Protein AF-A0A433TPJ7-F1 (afdb_monomer_lite)

pLDDT: mean 84.28, std 15.69, range [38.56, 98.12]

Secondary structure (DSSP, 8-state):
---PPPEEEEEETTEEEEEE-TT----S-S--EEEEGGGEEEEEE-SSSTTEEEEEEEE---TT-S--EEEEEEEE-SSHHHHHHHHHHHHHHHHHHHHHHHHTT---TT----S-HHHHHHHHGGG-

InterPro domains:
  IPR011993 PH-lik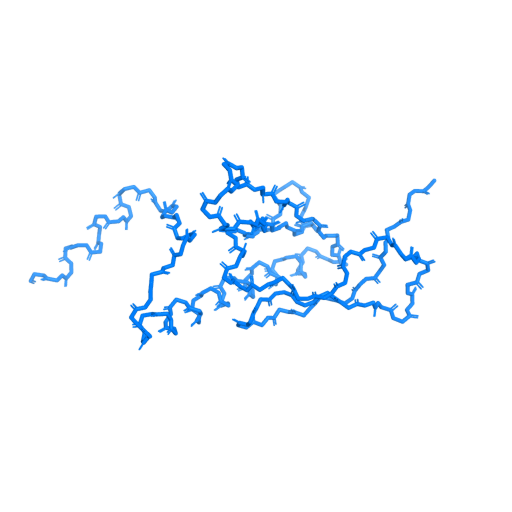e domain superfamily [G3DSA:2.30.29.30] (1-104)

Sequence (128 aa):
QIQLPLLYVVMSPKGIDLREHKRNKIKDSAPLGMMPIDFISYGVQDIKFWRVFTCIVVQNMSSQSRTRTAVCHAFLCDSAHNGRKMALSLGAAFGIYSKKLEASGRENNFRVELRPPDELADEIELDV

Structure (mmCIF, N/CA/C/O backbone):
data_AF-A0A433TPJ7-F1
#
_entry.id   AF-A0A433TPJ7-F1
#
loop_
_atom_site.group_PDB
_atom_site.id
_atom_site.type_symbol
_atom_site.label_atom_id
_atom_site.label_alt_id
_atom_site.label_comp_id
_atom_site.label_asym_id
_atom_site.label_entity_id
_atom_site.label_seq_id
_atom_site.pdbx_PDB_ins_code
_atom_site.Cartn_x
_atom_site.Cartn_y
_atom_site.Cartn_z
_atom_site.occupancy
_atom_site.B_iso_or_equiv
_atom_site.auth_seq_id
_atom_site.auth_comp_id
_atom_site.auth_asym_id
_atom_site.auth_atom_id
_atom_site.pdbx_PDB_model_num
ATOM 1 N N . GLN A 1 1 ? 25.239 -5.480 -11.883 1.00 68.50 1 GLN A N 1
ATOM 2 C CA . GLN A 1 1 ? 23.841 -5.092 -12.178 1.00 68.50 1 GLN A CA 1
ATOM 3 C C . GLN A 1 1 ? 22.960 -5.681 -11.085 1.00 68.50 1 GLN A C 1
ATOM 5 O O . GLN A 1 1 ? 23.046 -6.881 -10.868 1.00 68.50 1 GLN A O 1
ATOM 10 N N . ILE A 1 2 ? 22.193 -4.863 -10.358 1.00 81.38 2 ILE A N 1
ATOM 11 C CA . ILE A 1 2 ? 21.279 -5.346 -9.308 1.00 81.38 2 ILE A CA 1
ATOM 12 C C . ILE A 1 2 ? 19.950 -5.709 -9.978 1.00 81.38 2 ILE A C 1
ATOM 14 O O . ILE A 1 2 ? 19.411 -4.903 -10.735 1.00 81.38 2 ILE A O 1
ATOM 18 N N . GLN A 1 3 ? 19.447 -6.921 -9.740 1.00 87.69 3 GLN A N 1
ATOM 19 C CA . GLN A 1 3 ? 18.126 -7.362 -10.198 1.00 87.69 3 GLN A CA 1
ATOM 20 C C . GLN A 1 3 ? 17.193 -7.465 -8.992 1.00 87.69 3 GLN A C 1
ATOM 22 O O . GLN A 1 3 ? 17.560 -8.056 -7.981 1.00 87.69 3 GLN A O 1
ATOM 27 N N . LEU A 1 4 ? 16.002 -6.878 -9.104 1.00 90.56 4 LEU A N 1
ATOM 28 C CA . LEU A 1 4 ? 14.965 -6.955 -8.076 1.00 90.56 4 LEU A CA 1
ATOM 29 C C . LEU A 1 4 ? 13.975 -8.082 -8.411 1.00 90.56 4 LEU A C 1
ATOM 31 O O . LEU A 1 4 ? 13.729 -8.327 -9.599 1.00 90.56 4 LEU A O 1
ATOM 35 N N . PRO A 1 5 ? 13.389 -8.752 -7.403 1.00 93.75 5 PRO A N 1
ATOM 36 C CA . PRO A 1 5 ? 12.313 -9.707 -7.631 1.00 93.75 5 PRO A CA 1
ATOM 37 C C . PRO A 1 5 ? 11.099 -9.021 -8.257 1.00 93.75 5 PRO A C 1
ATOM 39 O O . PRO A 1 5 ? 10.674 -7.950 -7.824 1.00 93.75 5 PRO A O 1
ATOM 42 N N . LEU A 1 6 ? 10.525 -9.659 -9.276 1.00 94.69 6 LEU A N 1
ATOM 43 C CA . LEU A 1 6 ? 9.306 -9.184 -9.921 1.00 94.69 6 LEU A CA 1
ATOM 44 C C . LEU A 1 6 ? 8.090 -9.778 -9.206 1.00 94.69 6 LEU A C 1
ATOM 46 O O . LEU A 1 6 ? 7.954 -10.998 -9.115 1.00 94.69 6 LEU A O 1
ATOM 50 N N . LEU A 1 7 ? 7.192 -8.918 -8.732 1.00 95.25 7 LEU A N 1
ATOM 51 C CA . LEU A 1 7 ? 6.049 -9.303 -7.904 1.00 95.25 7 LEU A CA 1
ATOM 52 C C . LEU A 1 7 ? 4.741 -8.757 -8.479 1.00 95.25 7 LEU A C 1
ATOM 54 O O . LEU A 1 7 ? 4.715 -7.697 -9.102 1.00 95.25 7 LEU A O 1
ATOM 58 N N . TYR A 1 8 ? 3.644 -9.463 -8.221 1.00 95.25 8 TYR A N 1
ATOM 59 C CA . TYR A 1 8 ? 2.306 -8.884 -8.259 1.00 95.25 8 TYR A CA 1
ATOM 60 C C . TYR A 1 8 ? 1.973 -8.320 -6.881 1.00 95.25 8 TYR A C 1
ATOM 62 O O . TYR A 1 8 ? 2.133 -9.007 -5.873 1.00 95.25 8 TYR A O 1
ATOM 70 N N . VAL A 1 9 ? 1.461 -7.092 -6.847 1.00 95.56 9 VAL A N 1
ATOM 71 C CA . VAL A 1 9 ? 0.970 -6.463 -5.619 1.00 95.56 9 VAL A CA 1
ATOM 72 C C . VAL A 1 9 ? -0.533 -6.262 -5.748 1.00 95.56 9 VAL A C 1
ATOM 74 O O . VAL A 1 9 ? -0.995 -5.585 -6.668 1.00 95.56 9 VAL A O 1
ATOM 77 N N . VAL A 1 10 ? -1.299 -6.852 -4.835 1.00 96.38 10 VAL A N 1
ATOM 78 C CA . VAL A 1 10 ? -2.758 -6.732 -4.799 1.00 96.38 10 VAL A CA 1
ATOM 79 C C . VAL A 1 10 ? -3.159 -5.904 -3.583 1.00 96.38 10 VAL A C 1
ATOM 81 O O . VAL A 1 10 ? -2.926 -6.296 -2.443 1.00 96.38 10 VAL A O 1
ATOM 84 N N . MET A 1 11 ? -3.775 -4.753 -3.840 1.00 95.56 11 MET A N 1
ATOM 85 C CA . MET A 1 11 ? -4.320 -3.859 -2.816 1.00 95.56 11 MET A CA 1
ATOM 86 C C . MET A 1 11 ? -5.778 -4.226 -2.539 1.00 95.56 11 MET A C 1
ATOM 88 O O . MET A 1 11 ? -6.565 -4.389 -3.472 1.00 95.56 11 MET A O 1
ATOM 92 N N . SER A 1 12 ? -6.158 -4.344 -1.269 1.00 96.00 12 SER A N 1
ATOM 93 C CA . SER A 1 12 ? -7.542 -4.613 -0.869 1.00 96.00 12 SER A CA 1
ATOM 94 C C . SER A 1 12 ? -7.843 -4.034 0.518 1.00 96.00 12 SER A C 1
ATOM 96 O O . SER A 1 12 ? -6.911 -3.706 1.249 1.00 96.00 12 SER A O 1
ATOM 98 N N . PRO A 1 13 ? -9.114 -4.001 0.959 1.00 94.19 13 PRO A N 1
ATOM 99 C CA . PRO A 1 13 ? -9.448 -3.637 2.339 1.00 94.19 13 PRO A CA 1
ATOM 100 C C . PRO A 1 13 ? -8.833 -4.556 3.405 1.00 94.19 13 PRO A C 1
ATOM 102 O O . PRO A 1 13 ? -8.885 -4.231 4.583 1.00 94.19 13 PRO A O 1
ATOM 105 N N . LYS A 1 14 ? -8.288 -5.721 3.021 1.00 94.88 14 LYS A N 1
ATOM 106 C CA . LYS A 1 14 ? -7.560 -6.614 3.935 1.00 94.88 14 LYS A CA 1
ATOM 107 C C . LYS A 1 14 ? -6.096 -6.207 4.120 1.00 94.88 14 LYS A C 1
ATOM 109 O O . LYS A 1 14 ? -5.475 -6.689 5.058 1.00 94.88 14 LYS A O 1
ATOM 114 N N . GLY A 1 15 ? -5.555 -5.353 3.249 1.00 95.44 15 GLY A N 1
ATOM 115 C CA . GLY A 1 15 ? -4.149 -4.957 3.235 1.00 95.44 15 GLY A CA 1
ATOM 116 C C . GLY A 1 15 ? -3.501 -5.159 1.867 1.00 95.44 15 GLY A C 1
ATOM 117 O O . GLY A 1 15 ? -4.166 -5.070 0.827 1.00 95.44 15 GLY A O 1
ATOM 118 N N . ILE A 1 16 ? -2.197 -5.433 1.881 1.00 97.31 16 ILE A N 1
ATOM 119 C CA . ILE A 1 16 ? -1.359 -5.593 0.690 1.00 97.31 16 ILE A CA 1
ATOM 120 C C . ILE A 1 16 ? -0.934 -7.057 0.574 1.00 97.31 16 ILE A C 1
ATOM 122 O O . ILE A 1 16 ? -0.245 -7.574 1.445 1.00 97.31 16 ILE A O 1
ATOM 126 N N . ASP A 1 17 ? -1.315 -7.718 -0.513 1.00 97.25 17 ASP A N 1
ATOM 127 C CA . ASP A 1 17 ? -0.948 -9.108 -0.793 1.00 97.25 17 ASP A CA 1
ATOM 128 C C . ASP A 1 17 ? 0.149 -9.161 -1.863 1.00 97.25 17 ASP A C 1
ATOM 130 O O . ASP A 1 17 ? -0.049 -8.711 -2.999 1.00 97.25 17 ASP A O 1
ATOM 134 N N . LEU A 1 18 ? 1.316 -9.683 -1.483 1.00 96.19 18 LEU A N 1
ATOM 135 C CA . LEU A 1 18 ? 2.482 -9.836 -2.346 1.00 96.19 18 LEU A CA 1
ATOM 136 C C . LEU A 1 18 ? 2.543 -11.254 -2.903 1.00 96.19 18 LEU A C 1
ATOM 138 O O . LEU A 1 18 ? 2.667 -12.231 -2.164 1.00 96.19 18 LEU A O 1
ATOM 142 N N . ARG A 1 19 ? 2.507 -11.365 -4.231 1.00 95.06 19 ARG A N 1
ATOM 143 C CA . ARG A 1 19 ? 2.554 -12.646 -4.941 1.00 95.06 19 ARG A CA 1
ATOM 144 C C . ARG A 1 19 ? 3.706 -12.668 -5.925 1.00 95.06 19 ARG A C 1
ATOM 146 O O . ARG A 1 19 ? 4.060 -11.650 -6.517 1.00 95.06 19 ARG A O 1
ATOM 153 N N . GLU A 1 20 ? 4.260 -13.848 -6.151 1.00 93.50 20 GLU A N 1
ATOM 154 C CA . GLU A 1 20 ? 5.315 -14.008 -7.140 1.00 93.50 20 GLU A CA 1
ATOM 155 C C . GLU A 1 20 ? 4.781 -13.786 -8.564 1.00 93.50 20 GLU A C 1
ATOM 157 O O . GLU A 1 20 ? 3.723 -14.293 -8.949 1.00 93.50 20 GLU A O 1
ATOM 162 N N . HIS A 1 21 ? 5.524 -13.022 -9.369 1.00 93.62 21 HIS A N 1
ATOM 163 C CA . HIS A 1 21 ? 5.215 -12.866 -10.783 1.00 93.62 21 HIS A CA 1
ATOM 164 C C . HIS A 1 21 ? 5.731 -14.071 -11.581 1.00 93.62 21 HIS A C 1
ATOM 166 O O . HIS A 1 21 ? 6.873 -14.483 -11.420 1.00 93.62 21 HIS A O 1
ATOM 172 N N . LYS A 1 22 ? 4.967 -14.579 -12.558 1.00 92.94 22 LYS A N 1
ATOM 173 C CA . LYS A 1 22 ? 5.365 -15.750 -13.387 1.00 92.94 22 LYS A CA 1
ATOM 174 C C . LYS A 1 22 ? 6.684 -15.576 -14.156 1.00 92.94 22 LYS A C 1
ATOM 176 O O . LYS A 1 22 ? 7.297 -16.539 -14.593 1.00 92.94 22 LYS A O 1
ATOM 181 N N . ARG A 1 23 ? 7.074 -14.321 -14.380 1.00 93.56 23 ARG A N 1
ATOM 182 C CA . ARG A 1 23 ? 8.313 -13.910 -15.071 1.00 93.56 23 ARG A CA 1
ATOM 183 C C . ARG A 1 23 ? 9.444 -13.549 -14.103 1.00 93.56 23 ARG A C 1
ATOM 185 O O . ARG A 1 23 ? 10.473 -13.050 -14.554 1.00 93.56 23 ARG A O 1
ATOM 192 N N . ASN A 1 24 ? 9.235 -13.732 -12.801 1.00 92.44 24 ASN A N 1
ATOM 193 C CA . ASN A 1 24 ? 10.261 -13.505 -11.803 1.00 92.44 24 ASN A CA 1
ATOM 194 C C . ASN A 1 24 ? 11.427 -14.471 -12.029 1.00 92.44 24 ASN A C 1
ATOM 196 O O . ASN A 1 24 ? 11.228 -15.657 -12.282 1.00 92.44 24 ASN A O 1
ATOM 200 N N . LYS A 1 25 ? 12.648 -13.945 -11.959 1.00 91.12 25 LYS A N 1
ATOM 201 C CA . LYS A 1 25 ? 13.880 -14.735 -12.080 1.00 91.12 25 LYS A CA 1
ATOM 202 C C . LYS A 1 25 ? 14.644 -14.826 -10.760 1.00 91.12 25 LYS A C 1
ATOM 204 O O . LYS A 1 25 ? 15.560 -15.635 -10.662 1.00 91.12 25 LYS A O 1
ATOM 209 N N . ILE A 1 26 ? 14.279 -14.013 -9.765 1.00 90.88 26 ILE A N 1
ATOM 210 C CA . ILE A 1 26 ? 14.975 -13.933 -8.479 1.00 90.88 26 ILE A CA 1
ATOM 211 C C . ILE A 1 26 ? 14.157 -14.675 -7.425 1.00 90.88 26 ILE A C 1
ATOM 213 O O . ILE A 1 26 ? 13.160 -14.153 -6.925 1.00 90.88 26 ILE A O 1
ATOM 217 N N . LYS A 1 27 ? 14.574 -15.897 -7.094 1.00 84.00 27 LYS A N 1
ATOM 218 C CA . LYS A 1 27 ? 13.919 -16.722 -6.068 1.00 84.00 27 LYS A CA 1
ATOM 219 C C . LYS A 1 27 ? 14.324 -16.291 -4.657 1.00 84.00 27 LYS A C 1
ATOM 221 O O . LYS A 1 27 ? 15.355 -15.645 -4.487 1.00 84.00 27 LYS A O 1
ATOM 226 N N . ASP A 1 28 ? 13.476 -16.615 -3.682 1.00 79.19 28 ASP A N 1
ATOM 227 C CA . ASP A 1 28 ? 13.731 -16.522 -2.232 1.00 79.19 28 ASP A CA 1
ATOM 228 C C . ASP A 1 28 ? 14.201 -15.151 -1.708 1.00 79.19 28 ASP A C 1
ATOM 230 O O . ASP A 1 28 ? 14.820 -15.049 -0.653 1.00 79.19 28 ASP A O 1
ATOM 234 N N . SER A 1 29 ? 13.901 -14.075 -2.440 1.00 78.56 29 SER A N 1
ATOM 235 C CA . SER A 1 29 ? 14.385 -12.718 -2.131 1.00 78.56 29 SER A CA 1
ATOM 236 C C . SER A 1 29 ? 13.295 -11.745 -1.685 1.00 78.56 29 SER A C 1
ATOM 238 O O . SER A 1 29 ? 13.607 -10.685 -1.147 1.00 78.56 29 SER A O 1
ATOM 240 N N . ALA A 1 30 ? 12.022 -12.079 -1.912 1.00 80.50 30 ALA A N 1
ATOM 241 C CA . ALA A 1 30 ? 10.893 -11.219 -1.585 1.00 80.50 30 ALA A CA 1
ATOM 242 C C . ALA A 1 30 ? 10.029 -11.836 -0.480 1.00 80.50 30 ALA A C 1
ATOM 244 O O . ALA A 1 30 ? 9.711 -13.025 -0.563 1.00 80.50 30 ALA A O 1
ATOM 245 N N . PRO A 1 31 ? 9.576 -11.042 0.506 1.00 81.75 31 PRO A N 1
ATOM 246 C CA . PRO A 1 31 ? 8.556 -11.490 1.439 1.00 81.75 31 PRO A CA 1
ATOM 247 C C . PRO A 1 31 ? 7.233 -11.642 0.677 1.00 81.75 31 PRO A C 1
ATOM 249 O O . PRO A 1 31 ? 6.626 -10.656 0.267 1.00 81.75 31 PRO A O 1
ATOM 252 N N . LEU A 1 32 ? 6.813 -12.883 0.437 1.00 90.25 32 LEU A N 1
ATOM 253 C CA . LEU A 1 32 ? 5.503 -13.183 -0.139 1.00 90.25 32 LEU A CA 1
ATOM 254 C C . LEU A 1 32 ? 4.445 -13.263 0.963 1.00 90.25 32 LEU A C 1
ATOM 256 O O . LEU A 1 32 ? 4.742 -13.634 2.098 1.00 90.25 32 LEU A O 1
ATOM 260 N N . GLY A 1 33 ? 3.198 -12.969 0.601 1.00 93.75 33 GLY A N 1
ATOM 261 C CA . GLY A 1 33 ? 2.043 -13.088 1.481 1.00 93.75 33 GLY A CA 1
ATOM 262 C C . GLY A 1 33 ? 1.398 -11.756 1.848 1.00 93.75 33 GLY A C 1
ATOM 263 O O . GLY 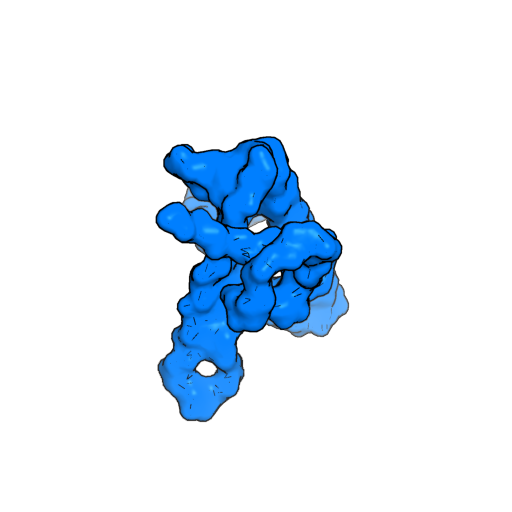A 1 33 ? 1.639 -10.713 1.236 1.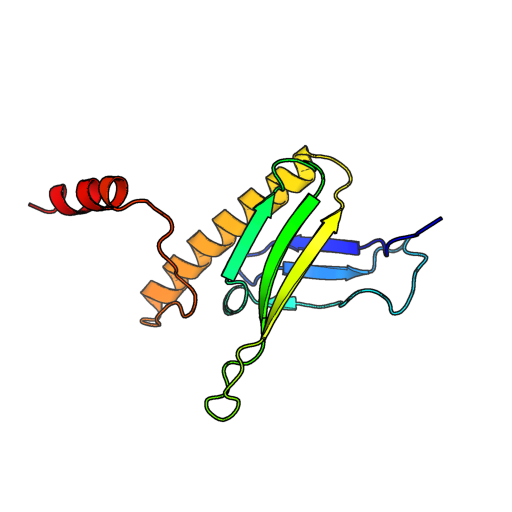00 93.75 33 GLY A O 1
ATOM 264 N N . MET A 1 34 ? 0.521 -11.828 2.847 1.00 94.94 34 MET A N 1
ATOM 265 C CA . MET A 1 34 ? -0.323 -10.718 3.270 1.00 94.94 34 MET A CA 1
ATOM 266 C C . MET A 1 34 ? 0.414 -9.819 4.263 1.00 94.94 34 MET A C 1
ATOM 268 O O . MET A 1 34 ? 0.871 -10.290 5.301 1.00 94.94 34 MET A O 1
ATOM 272 N N . MET A 1 35 ? 0.434 -8.521 3.980 1.00 94.56 35 MET A N 1
ATOM 273 C CA . MET A 1 35 ? 0.661 -7.451 4.949 1.00 94.56 35 MET A CA 1
ATOM 274 C C . MET A 1 35 ? -0.718 -6.920 5.359 1.00 94.56 35 MET A C 1
ATOM 276 O O . MET A 1 35 ? -1.340 -6.194 4.575 1.00 94.56 35 MET A O 1
ATOM 280 N N . PRO A 1 36 ? -1.253 -7.333 6.521 1.00 93.62 36 PRO A N 1
ATOM 281 C CA . PRO A 1 36 ? -2.617 -6.999 6.906 1.00 93.62 36 PRO A CA 1
ATOM 282 C C . PRO A 1 36 ? -2.784 -5.497 7.156 1.00 93.62 36 PRO A C 1
ATOM 284 O O . PRO A 1 36 ? -1.882 -4.849 7.689 1.00 93.62 36 PRO A O 1
ATOM 287 N N . ILE A 1 37 ? -3.937 -4.942 6.775 1.00 93.56 37 ILE A N 1
ATOM 288 C CA . ILE A 1 37 ? -4.209 -3.495 6.852 1.00 93.56 37 ILE A CA 1
ATOM 289 C C . ILE A 1 37 ? -4.054 -2.937 8.269 1.00 93.56 37 ILE A C 1
ATOM 291 O O . ILE A 1 37 ? -3.618 -1.806 8.440 1.00 93.56 37 ILE A O 1
ATOM 295 N N . ASP A 1 38 ? -4.364 -3.748 9.276 1.00 90.69 38 ASP A N 1
ATOM 296 C CA . ASP A 1 38 ? -4.289 -3.402 10.686 1.00 90.69 38 ASP A CA 1
ATOM 297 C C . ASP A 1 38 ? -2.857 -3.303 11.207 1.00 90.69 38 ASP A C 1
ATOM 299 O O . ASP A 1 38 ? -2.685 -2.774 12.292 1.00 90.69 38 ASP A O 1
ATOM 303 N N . PHE A 1 39 ? -1.845 -3.747 10.454 1.00 91.00 39 PHE A N 1
ATOM 304 C CA . PHE A 1 39 ? -0.424 -3.590 10.791 1.00 91.00 39 PHE A CA 1
ATOM 305 C C . PHE A 1 39 ? 0.313 -2.594 9.884 1.00 91.00 39 PHE A C 1
ATOM 307 O O . PHE A 1 39 ? 1.490 -2.312 10.120 1.00 91.00 39 PHE A O 1
ATOM 314 N N . ILE A 1 40 ? -0.342 -2.055 8.852 1.00 92.81 40 ILE A N 1
ATOM 315 C CA . ILE A 1 40 ? 0.239 -1.019 7.993 1.00 92.81 40 ILE A CA 1
ATOM 316 C C . ILE A 1 40 ? -0.052 0.337 8.634 1.00 92.81 40 ILE A C 1
ATOM 318 O O . ILE A 1 40 ? -1.201 0.762 8.694 1.00 92.81 40 ILE A O 1
ATOM 322 N N . SER A 1 41 ? 0.984 1.033 9.094 1.00 91.31 41 SER A N 1
ATOM 323 C CA . SER A 1 41 ? 0.824 2.344 9.734 1.00 91.31 41 SER A CA 1
ATOM 324 C C . SER A 1 41 ? 0.820 3.496 8.735 1.00 91.31 41 SER A C 1
ATOM 326 O O . SER A 1 41 ? 0.217 4.535 8.989 1.00 91.31 41 SER A O 1
ATOM 328 N N . TYR A 1 42 ? 1.502 3.337 7.601 1.00 92.56 42 TYR A N 1
ATOM 329 C CA . TYR A 1 42 ? 1.639 4.401 6.615 1.00 92.56 42 TYR A CA 1
ATOM 330 C C . TYR A 1 42 ? 1.932 3.843 5.226 1.00 92.56 42 TYR A C 1
ATOM 332 O O . TYR A 1 42 ? 2.553 2.786 5.097 1.00 92.56 42 TYR A O 1
ATOM 340 N N . GLY A 1 43 ? 1.555 4.576 4.180 1.00 95.06 43 GLY A N 1
ATOM 341 C CA . GLY A 1 43 ? 2.064 4.316 2.840 1.00 95.06 43 GLY A CA 1
ATOM 342 C C . GLY A 1 43 ? 1.867 5.485 1.887 1.00 95.06 43 GLY A C 1
ATOM 343 O O . GLY A 1 43 ? 0.858 6.184 1.934 1.00 95.06 43 GLY A O 1
ATOM 344 N N . VAL A 1 44 ? 2.864 5.715 1.036 1.00 95.81 44 VAL A N 1
ATOM 345 C CA . VAL A 1 44 ? 2.979 6.927 0.222 1.00 95.81 44 VAL A CA 1
ATOM 346 C C . VAL A 1 44 ? 3.756 6.658 -1.067 1.00 95.81 44 VAL A C 1
ATOM 348 O O . VAL A 1 44 ? 4.547 5.722 -1.163 1.00 95.81 44 VAL A O 1
ATOM 351 N N . GLN A 1 45 ? 3.528 7.488 -2.080 1.00 97.31 45 GLN A N 1
ATOM 352 C CA . GLN A 1 45 ? 4.400 7.576 -3.249 1.00 97.31 45 GLN A CA 1
ATOM 353 C C . GLN A 1 45 ? 5.557 8.531 -2.938 1.00 97.31 45 GLN A C 1
ATOM 355 O O . GLN A 1 45 ? 5.327 9.637 -2.456 1.00 97.31 45 GLN A O 1
ATOM 360 N N . ASP A 1 46 ? 6.789 8.129 -3.230 1.00 96.38 46 ASP A N 1
ATOM 361 C CA . ASP A 1 46 ? 7.963 8.969 -2.996 1.00 96.38 46 ASP A CA 1
ATOM 362 C C . ASP A 1 46 ? 7.932 10.237 -3.875 1.00 96.38 46 ASP A C 1
ATOM 364 O O . ASP A 1 46 ? 7.566 10.183 -5.052 1.00 96.38 46 ASP A O 1
ATOM 368 N N . ILE A 1 47 ? 8.323 11.385 -3.307 1.00 93.56 47 ILE A N 1
ATOM 369 C CA . ILE A 1 47 ? 8.279 12.702 -3.970 1.00 93.56 47 ILE A CA 1
ATOM 370 C C . ILE A 1 47 ? 9.483 12.983 -4.876 1.00 93.56 47 ILE A C 1
ATOM 372 O O . ILE A 1 47 ? 9.420 13.877 -5.717 1.00 93.56 47 ILE A O 1
ATOM 376 N N . LYS A 1 48 ? 10.583 12.245 -4.711 1.00 96.69 48 LYS A N 1
ATOM 377 C CA . LYS A 1 48 ? 11.801 12.363 -5.520 1.00 96.69 48 LYS A CA 1
ATOM 378 C C . LYS A 1 48 ? 11.860 11.259 -6.568 1.00 96.69 48 LYS A C 1
ATOM 380 O O . LYS A 1 48 ? 12.225 11.502 -7.715 1.00 96.69 48 LYS A O 1
ATOM 385 N N . PHE A 1 49 ? 11.474 10.048 -6.186 1.00 96.50 49 PHE A N 1
ATOM 386 C CA . PHE A 1 49 ? 11.440 8.877 -7.045 1.00 96.50 49 PHE A CA 1
ATOM 387 C C . PHE A 1 49 ? 9.995 8.468 -7.305 1.00 96.50 49 PHE A C 1
ATOM 389 O O . PHE A 1 49 ? 9.505 7.501 -6.742 1.00 96.50 49 PHE A O 1
ATOM 396 N N . TRP A 1 50 ? 9.305 9.152 -8.217 1.00 96.25 50 TRP A N 1
ATOM 397 C CA . TRP A 1 50 ? 7.856 8.978 -8.416 1.00 96.25 50 TRP A CA 1
ATOM 398 C C . TRP A 1 50 ? 7.406 7.564 -8.809 1.00 96.25 50 TRP A C 1
ATOM 400 O O . TRP A 1 50 ? 6.221 7.251 -8.746 1.00 96.25 50 TRP A O 1
ATOM 410 N N . ARG A 1 51 ? 8.320 6.687 -9.227 1.00 97.62 51 ARG A N 1
ATOM 411 C CA . ARG A 1 51 ? 8.030 5.265 -9.474 1.00 97.62 51 ARG A CA 1
ATOM 412 C C . ARG A 1 51 ? 8.110 4.403 -8.215 1.00 97.62 51 ARG A C 1
ATOM 414 O O . ARG A 1 51 ? 7.874 3.207 -8.312 1.00 97.62 51 ARG A O 1
ATOM 421 N N . VAL A 1 52 ? 8.472 4.970 -7.072 1.00 98.12 52 VAL A N 1
ATOM 422 C CA . VAL A 1 52 ? 8.623 4.259 -5.808 1.00 98.12 52 VAL A CA 1
ATOM 423 C C . VAL A 1 52 ? 7.391 4.502 -4.950 1.00 98.12 52 VAL A C 1
ATOM 425 O O . VAL A 1 52 ? 6.999 5.639 -4.695 1.00 98.12 52 VAL A O 1
ATOM 428 N N . PHE A 1 53 ? 6.784 3.410 -4.506 1.00 98.00 53 PHE A N 1
ATOM 429 C CA . PHE A 1 53 ? 5.781 3.404 -3.451 1.00 98.00 53 PHE A CA 1
ATOM 430 C C . PHE A 1 53 ? 6.401 2.783 -2.201 1.00 98.00 53 PHE A C 1
ATOM 432 O O . PHE A 1 53 ? 7.096 1.772 -2.304 1.00 98.00 53 PHE A O 1
ATOM 439 N N . THR A 1 54 ? 6.157 3.363 -1.031 1.00 97.44 54 THR A N 1
ATOM 440 C CA . THR A 1 54 ? 6.646 2.832 0.243 1.00 97.44 54 THR A CA 1
ATOM 441 C C . THR A 1 54 ? 5.499 2.630 1.218 1.00 97.44 54 THR A C 1
ATOM 443 O O . THR A 1 54 ? 4.502 3.351 1.179 1.00 97.44 54 THR A O 1
ATOM 446 N N . CYS A 1 55 ? 5.626 1.645 2.100 1.00 95.88 55 CYS A N 1
ATOM 447 C CA . CYS A 1 55 ? 4.729 1.479 3.233 1.00 95.88 55 CYS A CA 1
ATOM 448 C C . CYS A 1 55 ? 5.487 1.020 4.475 1.00 95.88 55 CYS A C 1
ATOM 450 O O . CYS A 1 55 ? 6.494 0.321 4.380 1.00 95.88 55 CYS A O 1
ATOM 452 N N . ILE A 1 56 ? 4.991 1.403 5.646 1.00 94.31 56 ILE A N 1
ATOM 453 C CA . ILE A 1 56 ? 5.552 1.011 6.935 1.00 94.31 56 ILE A CA 1
ATOM 454 C C . ILE A 1 56 ? 4.626 -0.032 7.552 1.00 94.31 56 ILE A C 1
ATOM 456 O O . ILE A 1 56 ? 3.432 0.213 7.722 1.00 94.31 56 ILE A O 1
ATOM 460 N N . VAL A 1 57 ? 5.187 -1.193 7.878 1.00 91.88 57 VAL A N 1
ATOM 461 C CA . VAL A 1 57 ? 4.498 -2.296 8.551 1.00 91.88 57 VAL A CA 1
ATOM 462 C C . VAL A 1 57 ? 5.074 -2.436 9.950 1.00 91.88 57 VAL A C 1
ATOM 464 O O . VAL A 1 57 ? 6.285 -2.577 10.120 1.00 91.88 57 VAL A O 1
ATOM 467 N N . VAL A 1 58 ? 4.220 -2.404 10.966 1.00 88.12 58 VAL A N 1
ATOM 468 C CA . VAL A 1 58 ? 4.635 -2.580 12.357 1.00 88.12 58 VAL A CA 1
ATOM 469 C C . VAL A 1 58 ? 4.529 -4.057 12.714 1.00 88.12 58 VAL A C 1
ATOM 471 O O . VAL A 1 58 ? 3.451 -4.632 12.723 1.00 88.12 58 VAL A O 1
ATOM 474 N N . GLN A 1 59 ? 5.657 -4.689 13.006 1.00 75.94 59 GLN A N 1
ATOM 475 C CA . GLN A 1 59 ? 5.749 -6.065 13.479 1.00 75.94 59 GLN A CA 1
ATOM 476 C C . GLN A 1 59 ? 5.866 -6.064 15.012 1.00 75.94 59 GLN A C 1
ATOM 478 O O . GLN A 1 59 ? 6.627 -5.278 15.581 1.00 75.94 59 GLN A O 1
ATOM 483 N N . ASN A 1 60 ? 5.144 -6.987 15.656 1.00 62.31 60 ASN A N 1
ATOM 484 C CA . ASN A 1 60 ? 5.039 -7.209 17.107 1.00 62.31 60 ASN A CA 1
ATOM 485 C C . ASN A 1 60 ? 4.206 -6.184 17.907 1.00 62.31 60 ASN A C 1
ATOM 487 O O . ASN A 1 60 ? 4.627 -5.063 18.178 1.00 62.31 60 ASN A O 1
ATOM 491 N N . MET A 1 61 ? 3.043 -6.651 18.380 1.00 54.47 61 MET A N 1
ATOM 492 C CA . MET A 1 61 ? 2.198 -6.003 19.397 1.00 54.47 61 MET A CA 1
ATOM 493 C C . MET A 1 61 ? 2.144 -6.836 20.693 1.00 54.47 61 MET A C 1
ATOM 495 O O . MET A 1 61 ? 1.185 -6.733 21.452 1.00 54.47 61 MET A O 1
ATOM 499 N N . SER A 1 62 ? 3.123 -7.718 20.946 1.00 52.25 62 SER A N 1
ATOM 500 C CA . SER A 1 62 ? 3.134 -8.481 22.198 1.00 52.25 62 SER A CA 1
ATOM 501 C C . SER A 1 62 ? 3.617 -7.592 23.343 1.00 52.25 62 SER A C 1
ATOM 503 O O . SER A 1 62 ? 4.695 -7.003 23.292 1.00 52.25 62 SER A O 1
ATOM 505 N N . SER A 1 63 ? 2.827 -7.517 24.412 1.00 53.72 63 SER A N 1
ATOM 506 C CA . SER A 1 63 ? 3.102 -6.723 25.620 1.00 53.72 63 SER A CA 1
ATOM 507 C C . SER A 1 63 ? 4.404 -7.122 26.335 1.00 53.72 63 SER A C 1
ATOM 509 O O . SER A 1 63 ? 4.861 -6.420 27.233 1.00 53.72 63 SER A O 1
ATOM 511 N N . GLN A 1 64 ? 4.990 -8.263 25.955 1.00 53.69 64 GLN A N 1
ATOM 512 C CA . GLN A 1 64 ? 6.209 -8.839 26.526 1.00 53.69 64 GLN A CA 1
ATOM 513 C C . GLN A 1 64 ? 7.481 -8.445 25.756 1.00 53.69 64 GLN A C 1
ATOM 515 O O . GLN A 1 64 ? 8.574 -8.525 26.315 1.00 53.69 64 GLN A O 1
ATOM 520 N N . SER A 1 65 ? 7.368 -7.983 24.505 1.00 52.06 65 SER A N 1
ATOM 521 C CA . SER A 1 65 ? 8.501 -7.481 23.724 1.00 52.06 65 SER A CA 1
ATOM 522 C C . SER A 1 65 ? 8.499 -5.952 23.756 1.00 52.06 65 SER A C 1
ATOM 524 O O . SER A 1 65 ? 7.669 -5.303 23.128 1.00 52.06 65 SER A O 1
ATOM 526 N N . ARG A 1 66 ? 9.432 -5.345 24.501 1.00 53.16 66 ARG A N 1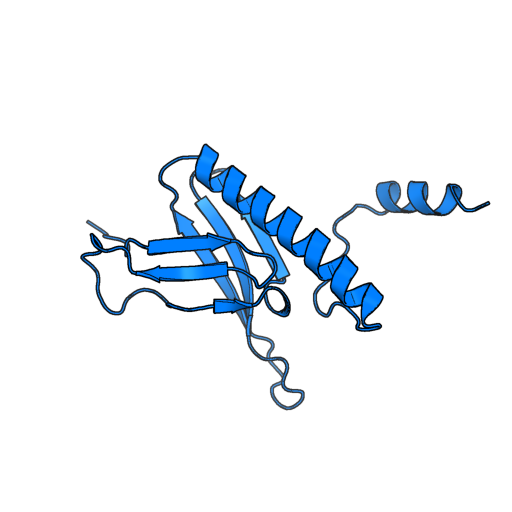
ATOM 527 C CA . ARG A 1 66 ? 9.572 -3.876 24.638 1.00 53.16 66 ARG A CA 1
ATOM 528 C C . ARG A 1 66 ? 9.922 -3.138 23.336 1.00 53.16 66 ARG A C 1
ATOM 530 O O . ARG A 1 66 ? 10.068 -1.921 23.355 1.00 53.16 66 ARG A O 1
ATOM 537 N N . THR A 1 67 ? 10.070 -3.837 22.216 1.00 55.94 67 THR A N 1
ATOM 538 C CA . THR A 1 67 ? 10.503 -3.269 20.938 1.00 55.94 67 THR A CA 1
ATOM 539 C C . THR A 1 67 ? 9.450 -3.519 19.866 1.00 55.94 67 THR A C 1
ATOM 541 O O . THR A 1 67 ? 9.408 -4.597 19.274 1.00 55.94 67 THR A O 1
ATOM 544 N N . ARG A 1 68 ? 8.616 -2.508 19.587 1.00 63.59 68 ARG A N 1
ATOM 545 C CA . ARG A 1 68 ? 7.852 -2.456 18.332 1.00 63.59 68 ARG A CA 1
ATOM 546 C C . ARG A 1 68 ? 8.851 -2.316 17.191 1.00 63.59 68 ARG A C 1
ATOM 548 O O . ARG A 1 68 ? 9.614 -1.353 17.158 1.00 63.59 68 ARG A O 1
ATOM 555 N N . THR A 1 69 ? 8.857 -3.265 16.267 1.00 80.81 69 THR A N 1
ATOM 556 C CA . THR A 1 69 ? 9.754 -3.239 15.107 1.00 80.81 69 THR A CA 1
ATOM 557 C C . THR A 1 69 ? 8.977 -2.756 13.898 1.00 80.81 69 THR A C 1
ATOM 559 O O . THR A 1 69 ? 8.049 -3.422 13.460 1.00 80.81 69 THR A O 1
ATOM 562 N N . ALA A 1 70 ? 9.321 -1.586 13.368 1.00 87.12 70 ALA A N 1
ATOM 563 C CA . ALA A 1 70 ? 8.715 -1.061 12.150 1.00 87.12 70 ALA A CA 1
ATOM 564 C C . ALA A 1 70 ? 9.611 -1.385 10.950 1.00 87.12 70 ALA A C 1
ATOM 566 O O . ALA A 1 70 ? 10.807 -1.096 10.968 1.00 87.12 70 ALA A O 1
ATOM 567 N N . VAL A 1 71 ? 9.030 -1.976 9.909 1.00 90.81 71 VAL A N 1
ATOM 568 C CA . VAL A 1 71 ? 9.717 -2.323 8.663 1.00 90.81 71 VAL A CA 1
ATOM 569 C C . VAL A 1 71 ? 9.159 -1.462 7.540 1.00 90.81 71 VAL A C 1
ATOM 571 O O . VAL A 1 71 ? 7.958 -1.461 7.278 1.00 90.81 71 VAL A O 1
ATOM 574 N N . CYS A 1 72 ? 10.038 -0.717 6.871 1.00 93.88 72 CYS A N 1
ATOM 575 C CA . CYS A 1 72 ? 9.691 0.024 5.665 1.00 93.88 72 CYS A CA 1
ATOM 576 C C . CYS A 1 72 ? 9.882 -0.879 4.443 1.00 93.88 72 CYS A C 1
ATOM 578 O O . CYS A 1 72 ? 10.989 -1.342 4.168 1.00 93.88 72 CYS A O 1
ATOM 580 N N . HIS A 1 73 ? 8.802 -1.116 3.709 1.00 94.81 73 HIS A N 1
ATOM 581 C CA . HIS A 1 73 ? 8.814 -1.810 2.432 1.00 94.81 73 HIS A CA 1
ATOM 582 C C . HIS A 1 73 ? 8.769 -0.782 1.307 1.00 94.81 73 HIS A C 1
ATOM 584 O O . HIS A 1 73 ? 7.928 0.115 1.319 1.00 94.81 73 HIS A O 1
ATOM 590 N N . ALA A 1 74 ? 9.649 -0.925 0.319 1.00 95.94 74 ALA A N 1
ATOM 591 C CA . ALA A 1 74 ? 9.680 -0.080 -0.867 1.00 95.94 74 ALA A CA 1
ATOM 592 C C . ALA A 1 74 ? 9.475 -0.924 -2.126 1.00 95.94 74 ALA A C 1
ATOM 594 O O . ALA A 1 74 ? 10.071 -1.990 -2.285 1.00 95.94 74 ALA A O 1
ATOM 595 N N . PHE A 1 75 ? 8.647 -0.421 -3.033 1.00 96.25 75 PHE A N 1
ATOM 596 C CA . PHE A 1 75 ? 8.260 -1.077 -4.272 1.00 96.25 75 PHE A CA 1
ATOM 597 C C . PHE A 1 75 ? 8.612 -0.177 -5.444 1.00 96.25 75 PHE A C 1
ATOM 599 O O . PHE A 1 75 ? 8.176 0.972 -5.505 1.00 96.25 75 PHE A O 1
ATOM 606 N N . LEU A 1 76 ? 9.375 -0.711 -6.396 1.00 96.69 76 LEU A N 1
ATOM 607 C CA . LEU A 1 76 ? 9.609 -0.052 -7.672 1.00 96.69 76 LEU A CA 1
ATOM 608 C C . LEU A 1 76 ? 8.492 -0.431 -8.649 1.00 96.69 76 LEU A C 1
ATOM 610 O O . LEU A 1 76 ? 8.389 -1.580 -9.070 1.00 96.69 76 LEU A O 1
ATOM 614 N N . CYS A 1 77 ? 7.672 0.539 -9.029 1.00 96.88 77 CYS A N 1
ATOM 615 C CA . CYS A 1 77 ? 6.575 0.367 -9.968 1.00 96.88 77 CYS A CA 1
ATOM 616 C C . CYS A 1 77 ? 7.030 0.542 -11.428 1.00 96.88 77 CYS A C 1
ATOM 618 O O . CYS A 1 77 ? 7.980 1.271 -11.744 1.00 96.88 77 CYS A O 1
ATOM 620 N N . ASP A 1 78 ? 6.276 -0.052 -12.355 1.00 94.50 78 ASP A N 1
ATOM 621 C CA . ASP A 1 78 ? 6.504 0.098 -13.801 1.00 94.50 78 ASP A CA 1
ATOM 622 C C . ASP A 1 78 ? 6.377 1.557 -14.269 1.00 94.50 78 ASP A C 1
ATOM 624 O O . ASP A 1 78 ? 7.088 1.990 -15.173 1.00 94.50 78 ASP A O 1
ATOM 628 N N . SER A 1 79 ? 5.516 2.341 -13.615 1.00 97.12 79 SER A N 1
ATOM 629 C CA . SER A 1 79 ? 5.265 3.748 -13.928 1.00 97.12 79 SER A CA 1
ATOM 630 C C . SER A 1 79 ? 4.945 4.561 -12.672 1.00 97.12 79 SER A C 1
ATOM 632 O O . SER A 1 79 ? 4.520 4.015 -11.651 1.00 97.12 79 SER A O 1
ATOM 634 N N . ALA A 1 80 ? 5.107 5.885 -12.758 1.00 97.38 80 ALA A N 1
ATOM 635 C CA . ALA A 1 80 ? 4.704 6.794 -11.683 1.00 97.38 80 ALA A CA 1
ATOM 636 C C . ALA A 1 80 ? 3.185 6.764 -11.445 1.00 97.38 80 ALA A C 1
ATOM 638 O O . ALA A 1 80 ? 2.725 6.862 -10.311 1.00 97.38 80 ALA A O 1
ATOM 639 N N . HIS A 1 81 ? 2.406 6.547 -12.510 1.00 97.38 81 HIS A N 1
ATOM 640 C CA . HIS A 1 81 ? 0.963 6.345 -12.415 1.00 97.38 81 HIS A CA 1
ATOM 641 C C . HIS A 1 81 ? 0.615 5.143 -11.525 1.00 97.38 81 HIS A C 1
ATOM 643 O O . HIS A 1 81 ? -0.252 5.252 -10.661 1.00 97.38 81 HIS A O 1
ATOM 649 N N . ASN A 1 82 ? 1.325 4.019 -11.675 1.00 96.88 82 ASN A N 1
ATOM 650 C CA . ASN A 1 82 ? 1.107 2.843 -10.831 1.00 96.88 82 ASN A CA 1
ATOM 651 C C . ASN A 1 82 ? 1.495 3.109 -9.369 1.00 96.88 82 ASN A C 1
ATOM 653 O O . ASN A 1 82 ? 0.743 2.717 -8.479 1.00 96.88 82 ASN A O 1
ATOM 657 N N . GLY A 1 83 ? 2.589 3.837 -9.115 1.00 96.94 83 GLY A N 1
ATOM 658 C CA . GLY A 1 83 ? 2.957 4.274 -7.760 1.00 96.94 83 GLY A CA 1
ATOM 659 C C . GLY A 1 83 ? 1.866 5.133 -7.107 1.00 96.94 83 GLY A C 1
ATOM 660 O O . GLY A 1 83 ? 1.442 4.860 -5.982 1.00 96.94 83 GLY A O 1
ATOM 661 N N . ARG A 1 84 ? 1.316 6.107 -7.847 1.00 96.56 84 ARG A N 1
ATOM 662 C CA . ARG A 1 84 ? 0.188 6.932 -7.384 1.00 96.56 84 ARG A CA 1
ATOM 663 C C . ARG A 1 84 ? -1.064 6.099 -7.120 1.00 96.56 84 ARG A C 1
ATOM 665 O O . ARG A 1 84 ? -1.727 6.290 -6.101 1.00 96.56 84 ARG A O 1
ATOM 672 N N . LYS A 1 85 ? -1.382 5.165 -8.021 1.00 97.38 85 LYS A N 1
ATOM 673 C CA . LYS A 1 85 ? -2.526 4.255 -7.893 1.00 97.38 85 LYS A CA 1
ATOM 674 C C . LYS A 1 85 ? -2.408 3.382 -6.646 1.00 97.38 85 LYS A C 1
ATOM 676 O O . LYS A 1 85 ? -3.411 3.194 -5.962 1.00 97.38 85 LYS A O 1
ATOM 681 N N . MET A 1 86 ? -1.211 2.891 -6.321 1.00 96.75 86 MET A N 1
ATOM 682 C CA . MET A 1 86 ? -0.959 2.140 -5.087 1.00 96.75 86 MET A CA 1
ATOM 683 C C . MET A 1 86 ? -1.243 2.985 -3.842 1.00 96.75 86 MET A C 1
ATOM 685 O O . MET A 1 86 ? -2.005 2.544 -2.986 1.00 96.75 86 MET A O 1
ATOM 689 N N . ALA A 1 87 ? -0.724 4.216 -3.781 1.00 96.75 87 ALA A N 1
ATOM 690 C CA . ALA A 1 87 ? -0.964 5.120 -2.654 1.00 96.75 87 ALA A CA 1
ATOM 691 C C . ALA A 1 87 ? -2.455 5.446 -2.461 1.00 96.75 87 ALA A C 1
ATOM 693 O O . ALA A 1 87 ? -2.973 5.346 -1.352 1.00 96.75 87 ALA A O 1
ATOM 694 N N . LEU A 1 88 ? -3.172 5.765 -3.545 1.00 96.62 88 LEU A N 1
ATOM 695 C CA . LEU A 1 88 ? -4.617 6.018 -3.495 1.00 96.62 88 LEU A CA 1
ATOM 696 C C . LEU A 1 88 ? -5.416 4.778 -3.078 1.00 96.62 88 LEU A C 1
ATOM 698 O O . LEU A 1 88 ? -6.354 4.885 -2.293 1.00 96.62 88 LEU A O 1
ATOM 702 N N . SER A 1 89 ? -5.035 3.601 -3.581 1.00 97.62 89 SER A N 1
ATOM 703 C CA . SER A 1 89 ? -5.706 2.342 -3.238 1.00 97.62 89 SER A CA 1
ATOM 704 C C . SER A 1 89 ? -5.523 1.995 -1.761 1.00 97.62 89 SER A C 1
ATOM 706 O O . SER A 1 89 ? -6.474 1.545 -1.127 1.00 97.62 89 SER A O 1
ATOM 708 N N . LEU A 1 90 ? -4.332 2.237 -1.200 1.00 96.56 90 LEU A N 1
ATOM 709 C CA . LEU A 1 90 ? -4.086 2.050 0.228 1.00 96.56 90 LEU A CA 1
ATOM 710 C C . LEU A 1 90 ? -4.881 3.057 1.073 1.00 96.56 90 LEU A C 1
ATOM 712 O O . LEU A 1 90 ? -5.508 2.658 2.048 1.00 96.56 90 LEU A O 1
ATOM 716 N N . GLY A 1 91 ? -4.936 4.331 0.668 1.00 94.12 91 GLY A N 1
ATOM 717 C CA . GLY A 1 91 ? -5.777 5.336 1.331 1.00 94.12 91 GLY A CA 1
ATOM 718 C C . GLY A 1 91 ? -7.261 4.949 1.347 1.00 94.12 91 GLY A C 1
ATOM 719 O O . GLY A 1 91 ? -7.917 5.020 2.384 1.00 94.12 91 GLY A O 1
ATOM 720 N N . ALA A 1 92 ? -7.784 4.441 0.226 1.00 95.19 92 ALA A N 1
ATOM 721 C CA . ALA A 1 92 ? -9.148 3.918 0.159 1.00 95.19 92 ALA A CA 1
ATOM 722 C C . ALA A 1 92 ? -9.345 2.679 1.054 1.00 95.19 92 ALA A C 1
ATOM 724 O O . ALA A 1 92 ? -10.377 2.553 1.715 1.00 95.19 92 ALA A O 1
ATOM 725 N N . ALA A 1 93 ? -8.356 1.779 1.115 1.00 95.56 93 ALA A N 1
ATOM 726 C CA . ALA A 1 93 ? -8.385 0.622 2.007 1.00 95.56 93 ALA A CA 1
ATOM 727 C C . ALA A 1 93 ? -8.421 1.039 3.485 1.00 95.56 93 ALA A C 1
ATOM 729 O O . ALA A 1 93 ? -9.215 0.475 4.238 1.00 95.56 93 ALA A O 1
ATOM 730 N N . PHE A 1 94 ? -7.652 2.059 3.883 1.00 93.38 94 PHE A N 1
ATOM 731 C CA . PHE A 1 94 ? -7.734 2.640 5.224 1.00 93.38 94 PHE A CA 1
ATOM 732 C C . PHE A 1 94 ? -9.112 3.232 5.508 1.00 93.38 94 PHE A C 1
ATOM 734 O O . PHE A 1 94 ? -9.682 2.934 6.551 1.00 93.38 94 PHE A O 1
ATOM 741 N N . GLY A 1 95 ? -9.695 3.987 4.573 1.00 91.38 95 GLY A N 1
ATOM 742 C CA . GLY A 1 95 ? -11.045 4.533 4.743 1.00 91.38 95 GLY A CA 1
ATOM 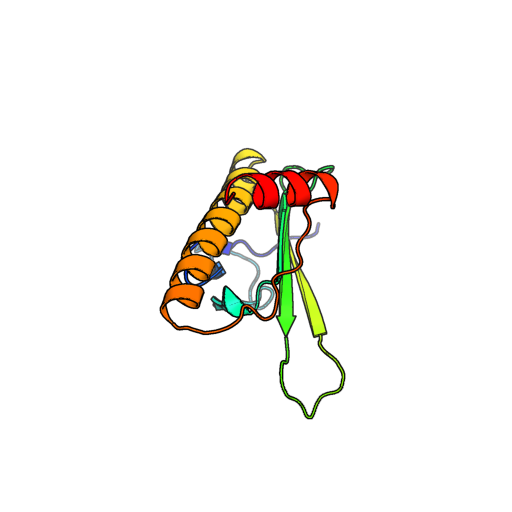743 C C . GLY A 1 95 ? -12.109 3.449 4.964 1.00 91.38 95 GLY A C 1
ATOM 744 O O . GLY A 1 95 ? -12.978 3.591 5.823 1.00 91.38 95 GLY A O 1
ATOM 745 N N . ILE A 1 96 ? -12.029 2.332 4.232 1.00 93.31 96 ILE A N 1
ATOM 746 C CA . ILE A 1 96 ? -12.931 1.183 4.423 1.00 93.31 96 ILE A CA 1
ATOM 747 C C . ILE A 1 96 ? -12.663 0.492 5.766 1.00 93.31 96 ILE A C 1
ATOM 749 O O . ILE A 1 96 ? -13.605 0.109 6.463 1.00 93.31 96 ILE A O 1
ATOM 753 N N . TYR A 1 97 ? -11.391 0.326 6.135 1.00 91.19 97 TYR A N 1
ATOM 754 C CA . TYR A 1 97 ? -10.999 -0.298 7.393 1.00 91.19 97 TYR A CA 1
ATOM 755 C C . TYR A 1 97 ? -11.468 0.512 8.606 1.00 91.19 97 TYR A C 1
ATOM 757 O O . TYR A 1 97 ? -12.071 -0.072 9.502 1.00 91.19 97 TYR A O 1
ATOM 765 N N . SER A 1 98 ? -11.290 1.837 8.604 1.00 88.50 98 SER A N 1
ATOM 766 C CA . SER A 1 98 ? -11.753 2.727 9.677 1.00 88.50 98 SER A CA 1
ATOM 767 C C . SER A 1 98 ? -13.259 2.600 9.910 1.00 88.50 98 SER A C 1
ATOM 769 O O . SER A 1 98 ? -13.672 2.324 11.032 1.00 88.50 98 SER A O 1
ATOM 771 N N . LYS A 1 99 ? -14.073 2.645 8.845 1.00 90.56 99 LYS A N 1
ATOM 772 C CA . LYS A 1 99 ? -15.534 2.450 8.940 1.00 90.56 99 LYS A CA 1
ATOM 773 C C . LYS A 1 99 ? -15.911 1.092 9.531 1.00 90.56 99 LYS A C 1
ATOM 775 O O . LYS A 1 99 ? -16.838 0.973 10.328 1.00 90.56 99 LYS A O 1
ATOM 780 N N . LYS A 1 100 ? -15.194 0.035 9.135 1.00 89.06 100 LYS A N 1
ATOM 781 C CA . LYS A 1 100 ? -15.409 -1.314 9.676 1.00 89.06 100 LYS A CA 1
ATOM 782 C C . LYS A 1 100 ? -15.040 -1.389 11.159 1.00 89.06 100 LYS A C 1
ATOM 784 O O . LYS A 1 100 ? -15.678 -2.125 11.908 1.00 89.06 100 LYS A O 1
ATOM 789 N N . LEU A 1 101 ? -14.006 -0.661 11.563 1.00 87.31 101 LEU A N 1
ATOM 790 C CA . LEU A 1 101 ? -13.510 -0.648 12.927 1.00 87.31 101 LEU A CA 1
ATOM 791 C C . LEU A 1 101 ? -14.477 0.073 13.871 1.00 87.31 101 LEU A C 1
ATOM 793 O O . LEU A 1 101 ? -14.836 -0.500 14.900 1.00 87.31 101 LEU A O 1
ATOM 797 N N . GLU A 1 102 ? -14.982 1.235 13.450 1.00 86.00 102 GLU A N 1
ATOM 798 C CA . GLU A 1 102 ? -16.050 1.993 14.117 1.00 86.00 102 GLU A CA 1
ATOM 799 C C . GLU A 1 102 ? -17.300 1.129 14.317 1.00 86.00 102 GLU A C 1
ATOM 801 O O . GLU A 1 102 ? -17.788 0.991 15.436 1.00 86.00 102 GLU A O 1
ATOM 806 N N . ALA A 1 103 ? -17.753 0.435 13.265 1.00 88.94 103 ALA A N 1
ATOM 807 C CA . ALA A 1 103 ? -18.892 -0.482 13.349 1.00 88.94 103 ALA A CA 1
ATOM 808 C C . ALA A 1 103 ? -18.662 -1.668 14.309 1.00 88.94 103 ALA A C 1
ATOM 810 O O . ALA A 1 103 ? -19.617 -2.272 14.791 1.00 88.94 103 ALA A O 1
ATOM 811 N N . SER A 1 104 ? -17.402 -2.024 14.575 1.00 86.56 104 SER A N 1
ATOM 812 C CA . SER A 1 104 ? -17.025 -3.103 15.495 1.00 86.56 104 SER A CA 1
ATOM 813 C C . SER A 1 104 ? -16.702 -2.633 16.918 1.00 86.56 104 SER A C 1
ATOM 815 O O . SER A 1 104 ? -16.407 -3.474 17.767 1.00 86.56 104 SER A O 1
ATOM 817 N N . GLY A 1 105 ? -16.717 -1.319 17.181 1.00 80.88 105 GLY A N 1
ATOM 818 C CA . GLY A 1 105 ? -16.337 -0.739 18.473 1.00 80.88 105 GLY A CA 1
ATOM 819 C C . GLY A 1 105 ? -14.869 -0.966 18.857 1.00 80.88 105 GLY A C 1
ATOM 820 O O . GLY A 1 105 ? -14.538 -0.972 20.040 1.00 80.88 105 GLY A O 1
ATOM 821 N N . ARG A 1 106 ? -13.987 -1.217 17.880 1.00 76.31 106 ARG A N 1
ATOM 822 C CA . ARG A 1 106 ? -12.543 -1.396 18.101 1.00 76.31 106 ARG A CA 1
ATOM 823 C C . ARG A 1 106 ? -11.798 -0.093 17.814 1.00 76.31 106 ARG A C 1
ATOM 825 O O . ARG A 1 106 ? -12.213 0.690 16.968 1.00 76.31 106 ARG A O 1
ATOM 832 N N . GLU A 1 107 ? -10.672 0.120 18.485 1.00 70.75 107 GLU A N 1
ATOM 833 C CA . 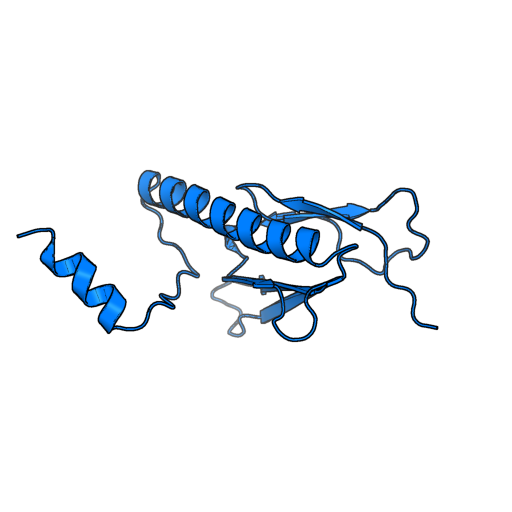GLU A 1 107 ? -9.809 1.280 18.237 1.00 70.75 107 GLU A CA 1
ATOM 834 C C . GLU A 1 107 ? -8.711 0.965 17.219 1.00 70.75 107 GLU A C 1
ATOM 836 O O . GLU A 1 107 ? -8.219 -0.165 17.124 1.00 70.75 107 GLU A O 1
ATOM 841 N N . ASN A 1 108 ? -8.327 1.974 16.431 1.00 70.25 108 ASN A N 1
ATOM 842 C CA . ASN A 1 108 ? -7.263 1.833 15.445 1.00 70.25 108 ASN A CA 1
ATOM 843 C C . ASN A 1 108 ? -5.908 2.074 16.112 1.00 70.25 108 ASN A C 1
ATOM 845 O O . ASN A 1 108 ? -5.551 3.209 16.414 1.00 70.25 108 ASN A O 1
ATOM 849 N N . ASN A 1 109 ? -5.133 1.004 16.271 1.00 67.12 109 ASN A N 1
ATOM 850 C CA . ASN A 1 109 ? -3.828 1.014 16.934 1.00 67.12 109 ASN A CA 1
ATOM 851 C C . ASN A 1 109 ? -2.784 1.961 16.310 1.00 67.12 109 ASN A C 1
ATOM 853 O O . ASN A 1 109 ? -1.785 2.267 16.959 1.00 67.12 109 ASN A O 1
ATOM 857 N N . PHE A 1 110 ? -2.973 2.378 15.054 1.00 67.00 110 PHE A N 1
ATOM 858 C CA . PHE A 1 110 ? -1.966 3.106 14.275 1.00 67.00 110 PHE A CA 1
ATOM 859 C C . PHE A 1 110 ? -2.482 4.414 13.677 1.00 67.00 110 PHE A C 1
ATOM 861 O O . PHE A 1 110 ? -1.805 5.008 12.838 1.00 67.00 110 PHE A O 1
ATOM 868 N N . ARG A 1 111 ? -3.667 4.879 14.095 1.00 62.97 111 ARG A N 1
ATOM 869 C CA . ARG A 1 111 ? -4.187 6.176 13.658 1.00 62.97 111 ARG A CA 1
ATOM 870 C C . ARG A 1 111 ? -3.361 7.284 14.311 1.00 62.97 111 ARG A C 1
ATOM 872 O O . ARG A 1 111 ? -3.613 7.675 15.443 1.00 62.97 111 ARG A O 1
ATOM 879 N N . VAL A 1 112 ? -2.362 7.768 13.584 1.00 58.34 112 VAL A N 1
ATOM 880 C CA . VAL A 1 112 ? -1.701 9.040 13.872 1.00 58.34 112 VAL A CA 1
ATOM 881 C C . VAL A 1 112 ? -2.407 10.089 13.026 1.00 58.34 112 VAL A C 1
ATOM 883 O O . VAL A 1 112 ? -2.460 9.960 11.805 1.00 58.34 112 VAL A O 1
ATOM 886 N N . GLU A 1 113 ? -3.000 11.084 13.677 1.00 60.81 113 GLU A N 1
ATOM 887 C CA . GLU A 1 113 ? -3.596 12.227 12.993 1.00 60.81 113 GLU A CA 1
ATOM 888 C C . GLU A 1 113 ? -2.459 13.076 12.413 1.00 60.81 113 GLU A C 1
ATOM 890 O O . GLU A 1 113 ? -1.635 13.614 13.150 1.00 60.81 113 GLU A O 1
ATOM 895 N N . LEU A 1 114 ? -2.351 13.086 11.083 1.00 59.22 114 LEU A N 1
ATOM 896 C CA . LEU A 1 114 ? -1.291 13.799 10.359 1.00 59.22 114 LEU A CA 1
ATOM 897 C C . LEU A 1 114 ? -1.743 15.178 9.881 1.00 59.22 114 LEU A C 1
ATOM 899 O O . LEU A 1 114 ? -0.919 15.932 9.364 1.00 59.22 114 LEU A O 1
ATOM 903 N N . ARG A 1 115 ? -3.037 15.487 10.022 1.00 62.94 115 ARG A N 1
ATOM 904 C CA . ARG A 1 115 ? -3.556 16.817 9.738 1.00 62.94 115 ARG A CA 1
ATOM 905 C C . ARG A 1 115 ? -3.002 17.806 10.763 1.00 62.94 115 ARG A C 1
ATOM 907 O O . ARG A 1 115 ? -2.926 17.473 11.951 1.00 62.94 115 ARG A O 1
ATOM 914 N N . PRO A 1 116 ? -2.569 18.990 10.322 1.00 67.75 116 PRO A N 1
ATOM 915 C CA . PRO A 1 116 ? -2.144 20.028 11.238 1.00 67.75 116 PRO A CA 1
ATOM 916 C C . PRO A 1 116 ? -3.341 20.524 12.088 1.00 67.75 116 PRO A C 1
ATOM 918 O O . PRO A 1 116 ? -4.498 20.321 11.712 1.00 67.75 116 PRO A O 1
ATOM 921 N N . PRO A 1 117 ? -3.094 21.094 13.286 1.00 69.25 117 PRO A N 1
ATOM 922 C CA . PRO A 1 117 ? -4.152 21.425 14.250 1.00 69.25 117 PRO A CA 1
ATOM 923 C C . PRO A 1 117 ? -5.227 22.391 13.738 1.00 69.25 117 PRO A C 1
ATOM 925 O O . PRO A 1 117 ? -6.353 22.359 14.221 1.00 69.25 117 PRO A O 1
ATOM 928 N N . ASP A 1 118 ? -4.874 23.244 12.783 1.00 74.62 118 ASP A N 1
ATOM 929 C CA . ASP A 1 118 ? -5.768 24.168 12.088 1.00 74.62 118 ASP A CA 1
ATOM 930 C C . ASP A 1 118 ? -6.824 23.427 11.256 1.00 74.62 118 ASP A C 1
ATOM 932 O O . ASP A 1 118 ? -8.007 23.703 11.411 1.00 74.62 118 ASP A O 1
ATOM 936 N N . GLU A 1 119 ? -6.438 22.406 10.486 1.00 69.94 119 GLU A N 1
ATOM 937 C CA . GLU A 1 119 ? -7.382 21.574 9.715 1.00 69.94 119 GLU A CA 1
ATOM 938 C C . GLU A 1 119 ? -8.307 20.715 10.599 1.00 69.94 119 GLU A C 1
ATOM 940 O O . GLU A 1 119 ? -9.332 20.215 10.135 1.00 69.94 119 GLU A O 1
ATOM 945 N N . LEU A 1 120 ? -7.943 20.503 11.868 1.00 62.50 120 LEU A N 1
ATOM 946 C CA . LEU A 1 120 ? -8.756 19.761 12.838 1.00 62.50 120 LEU A CA 1
ATOM 947 C C . LEU A 1 120 ? -9.783 20.646 13.549 1.00 62.50 120 LEU A C 1
ATOM 949 O O . LEU A 1 120 ? -10.828 20.148 13.964 1.00 62.50 120 LEU A O 1
ATOM 953 N N . ALA A 1 121 ? -9.486 21.936 13.713 1.00 63.12 121 ALA A N 1
ATOM 954 C CA . ALA A 1 121 ? -10.375 22.878 14.384 1.00 63.12 121 ALA A CA 1
ATOM 955 C C . ALA A 1 121 ? -11.666 23.111 13.580 1.00 63.12 121 ALA A C 1
ATOM 957 O O . ALA A 1 121 ? -12.744 23.179 14.170 1.00 63.12 121 ALA A O 1
ATOM 958 N N . ASP A 1 122 ? -11.565 23.121 12.248 1.00 57.91 122 ASP A N 1
ATOM 959 C CA . ASP A 1 122 ? -12.691 23.352 11.336 1.00 57.91 122 ASP A CA 1
ATOM 960 C C . ASP A 1 122 ? -13.768 22.245 11.392 1.00 57.91 122 ASP A C 1
ATOM 962 O O . ASP A 1 122 ? -14.923 22.481 11.043 1.00 57.91 122 ASP A O 1
ATOM 966 N N . GLU A 1 123 ? -13.432 21.033 11.858 1.00 54.84 123 GLU A N 1
ATOM 967 C CA . GLU A 1 123 ? -14.406 19.941 12.035 1.00 54.84 123 GLU A CA 1
ATOM 968 C C . GLU A 1 123 ? -15.183 20.036 13.361 1.00 54.84 123 GLU A C 1
ATOM 970 O O . GLU A 1 123 ? -16.276 19.486 13.459 1.00 54.84 123 GLU A O 1
ATOM 975 N N . ILE A 1 124 ? -14.664 20.745 14.372 1.00 51.38 124 ILE A N 1
ATOM 976 C CA . ILE A 1 124 ? -15.316 20.877 15.689 1.00 51.38 124 ILE A CA 1
ATOM 977 C C . ILE A 1 124 ? -16.434 21.937 15.656 1.00 51.38 124 ILE A C 1
ATOM 979 O O . ILE A 1 124 ? -17.389 21.847 16.424 1.00 51.38 124 ILE A O 1
ATOM 983 N N . GLU A 1 125 ? -16.364 22.917 14.750 1.00 48.16 125 GLU A N 1
ATOM 984 C CA . GLU A 1 125 ? -17.364 23.995 14.644 1.00 48.16 125 GLU A CA 1
ATOM 985 C C . GLU A 1 125 ? -18.660 23.608 13.907 1.00 48.16 125 GLU A C 1
ATOM 987 O O . GLU A 1 125 ? -19.621 24.373 13.935 1.00 48.16 125 GLU A O 1
ATOM 992 N N . LEU A 1 126 ? -18.735 22.430 13.276 1.00 52.25 126 LEU A N 1
ATOM 993 C CA . LEU A 1 126 ? -19.912 22.010 12.497 1.00 52.25 126 LEU A CA 1
ATOM 994 C C . LEU A 1 126 ? -20.979 21.240 13.303 1.00 52.25 126 LEU A C 1
ATOM 996 O O . LEU A 1 126 ? -22.036 20.940 12.750 1.00 52.25 126 LEU A O 1
ATOM 1000 N N . ASP A 1 127 ? -20.732 20.966 14.589 1.00 38.56 127 ASP A N 1
ATOM 1001 C CA . ASP A 1 127 ? -21.640 20.237 15.496 1.00 38.56 127 ASP A CA 1
ATOM 1002 C C . ASP A 1 127 ? -22.294 21.140 16.579 1.00 38.56 127 ASP A C 1
ATOM 1004 O O . ASP A 1 127 ? -22.696 20.649 17.640 1.00 38.56 127 ASP A O 1
ATOM 1008 N N . VAL A 1 128 ? -22.425 22.456 16.334 1.00 39.66 128 VAL A N 1
ATOM 1009 C CA . VAL A 1 128 ? -23.139 23.411 17.221 1.00 39.66 128 VAL A CA 1
ATOM 1010 C C . VAL A 1 128 ? -24.501 23.815 16.661 1.00 39.66 128 VAL A C 1
ATOM 1012 O O . VAL A 1 128 ? -24.562 24.248 15.489 1.00 39.66 128 VAL A O 1
#

Foldseek 3Di:
DDDDFDWDWDFDLQAIATGHDPPGPDPPPDDGGGLGLLQWQDKAQDPVQLQKIKTKGWPDPDPPDPDTDIDIDIDRHPDSVVNVVVRVSSVVSVVVNVVVCVVVVHDRPRDDPPDDVVVVVVVVVPPD

Radius of gyration: 17.16 Å; chains: 1; bounding box: 47×41×42 Å

Organism: Elysia chlorotica (NCBI:txid188477)